Protein AF-A0A382XD66-F1 (afdb_monomer)

Nearest PDB structures (foldseek):
  6a1k-assembly1_B  TM=9.667E-01  e=2.624E-11  Bacillus subtilis subsp. subtilis str. 168
  1vi1-assembly1_A  TM=9.500E-01  e=1.605E-09  Bacillus subtilis
  1u7n-assembly1_A  TM=9.312E-01  e=6.192E-09  Enterococcus faecalis
  1vi1-assembly2_B  TM=9.482E-01  e=1.624E-08  Bacillus subtilis
  1u7n-assembly1_B  TM=9.253E-01  e=5.508E-08  Enterococcus faecalis

InterPro domains:
  IPR003664 Fatty acid synthesis PlsX protein [PF02504] (1-142)
  IPR012281 Phospholipid biosynthesis protein, PlsX-like [PTHR30100] (1-142)

Sequence (143 aa):
MGGDGAPSAGILGALDAHGTLPESIHVTLVGDESIILNNVSNNLPDNFSICHAPEKVTMEDKASRILKTKPESSIVKGLKLVKQKKADAFISAGSTGAVMATALLLLGRINGVKRPALGAYIPTSIGGKILCDVGANPEVRPI

Organism: NCBI:txid408172

pLDDT: mean 93.52, std 5.34, range [64.19, 98.69]

Foldseek 3Di:
DADPPPPQVVLVVVVVCVVVDDPPDAEEAFEAPVVSCVNDDNDDPPSYHYDHQHDEDDPPDDLLCCCPPRVSHSLNVQLVCCLVVVDVDDDHNHDPSNNQNNNCVRVNDDPPDPFDADWDWDADPVGIDIDIRPPRDPDDDDD

Secondary structure (DSSP, 8-state):
--STTTTHHHHHHHHHHHTTS-TT--EEEEE-HHHHHTTS-S---TTEEEEE--B---TTS-GGGHHHH-TTBHHHHHHHHHHTTS-S-----S-HHHHHHHHHHHT---TT-SS---EEEEEETTEEEEEE-SSS-SS----

Structure (mmCIF, N/CA/C/O backbone):
data_AF-A0A382XD66-F1
#
_entry.id   AF-A0A382XD66-F1
#
loop_
_atom_site.group_PDB
_atom_site.id
_atom_site.type_symbol
_atom_site.label_atom_id
_atom_site.label_alt_id
_atom_site.label_comp_id
_atom_site.label_asym_id
_atom_site.label_entity_id
_atom_site.label_seq_id
_atom_site.pdbx_PDB_ins_code
_atom_site.Cartn_x
_atom_site.Cartn_y
_atom_site.Cartn_z
_atom_site.occupancy
_atom_site.B_iso_or_equiv
_atom_site.auth_seq_id
_atom_site.auth_comp_id
_atom_site.auth_asym_id
_atom_site.auth_atom_id
_atom_site.pdbx_PDB_model_num
ATOM 1 N N . MET A 1 1 ? 3.894 7.456 0.740 1.00 91.75 1 MET A N 1
ATOM 2 C CA . MET A 1 1 ? 4.428 7.903 2.055 1.00 91.75 1 MET A CA 1
ATOM 3 C C . MET A 1 1 ? 5.214 6.838 2.824 1.00 91.75 1 MET A C 1
ATOM 5 O O . MET A 1 1 ? 6.023 7.221 3.663 1.00 91.75 1 MET A O 1
ATOM 9 N N . GLY A 1 2 ? 4.962 5.539 2.617 1.00 90.00 2 GLY A N 1
ATOM 10 C CA . GLY A 1 2 ? 5.738 4.456 3.241 1.00 90.00 2 GLY A CA 1
ATOM 11 C C . GLY A 1 2 ? 6.876 3.948 2.349 1.00 90.00 2 GLY A C 1
ATOM 12 O O . GLY A 1 2 ? 6.785 4.095 1.1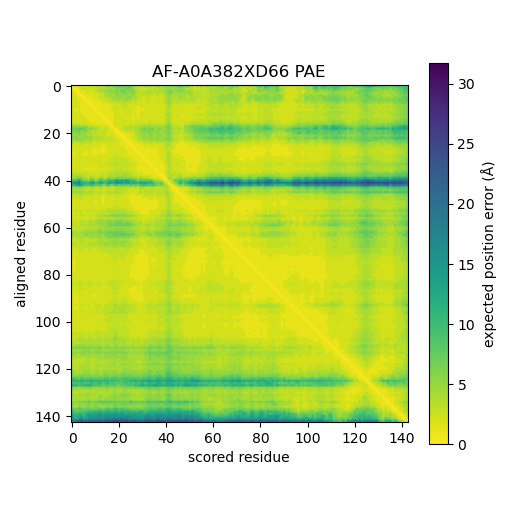31 1.00 90.00 2 GLY A O 1
ATOM 13 N N . GLY A 1 3 ? 7.898 3.352 2.966 1.00 92.88 3 GLY A N 1
ATOM 14 C CA . GLY A 1 3 ? 9.132 2.877 2.326 1.00 92.88 3 GLY A CA 1
ATOM 15 C C . GLY A 1 3 ? 10.329 3.787 2.615 1.00 92.88 3 GLY A C 1
ATOM 16 O O . GLY A 1 3 ? 10.148 4.963 2.931 1.00 92.88 3 GLY A O 1
ATOM 17 N N . ASP A 1 4 ? 11.544 3.252 2.500 1.00 92.12 4 ASP A N 1
ATOM 18 C CA . ASP A 1 4 ? 12.778 3.974 2.855 1.00 92.12 4 ASP A CA 1
ATOM 19 C C . ASP A 1 4 ? 13.068 5.144 1.903 1.00 92.12 4 ASP A C 1
ATOM 21 O O . ASP A 1 4 ? 13.461 6.221 2.337 1.00 92.12 4 ASP A O 1
ATOM 25 N N . GLY A 1 5 ? 12.786 4.973 0.607 1.00 91.69 5 GLY A N 1
ATOM 26 C CA . GLY A 1 5 ? 12.895 6.030 -0.409 1.00 91.69 5 GLY A CA 1
ATOM 27 C C . GLY A 1 5 ? 11.660 6.931 -0.521 1.00 91.69 5 GLY A C 1
ATOM 28 O O . GLY A 1 5 ? 11.461 7.588 -1.544 1.00 91.69 5 GLY A O 1
ATOM 29 N N . ALA A 1 6 ? 10.759 6.909 0.463 1.00 91.25 6 ALA A N 1
ATOM 30 C CA . ALA A 1 6 ? 9.500 7.633 0.371 1.00 91.25 6 ALA A CA 1
ATOM 31 C C . ALA A 1 6 ? 9.655 9.148 0.615 1.00 91.25 6 ALA A C 1
ATOM 33 O O . ALA A 1 6 ? 10.436 9.558 1.470 1.00 91.25 6 ALA A O 1
ATOM 34 N N . PRO A 1 7 ? 8.816 9.980 -0.031 1.00 91.44 7 PRO A N 1
ATOM 35 C CA . PRO A 1 7 ? 7.775 9.592 -0.983 1.00 91.44 7 PRO A CA 1
ATOM 36 C C . PRO A 1 7 ? 8.277 9.465 -2.426 1.00 91.44 7 PRO A C 1
ATOM 38 O O . PRO A 1 7 ? 7.584 8.847 -3.231 1.00 91.44 7 PRO A O 1
ATOM 41 N N . SER A 1 8 ? 9.467 9.989 -2.731 1.00 93.81 8 SER A N 1
ATOM 42 C CA . SER A 1 8 ? 9.989 10.149 -4.089 1.00 93.81 8 SER A CA 1
ATOM 43 C C . SER A 1 8 ? 10.047 8.835 -4.866 1.00 93.81 8 SER A C 1
ATOM 45 O O . SER A 1 8 ? 9.520 8.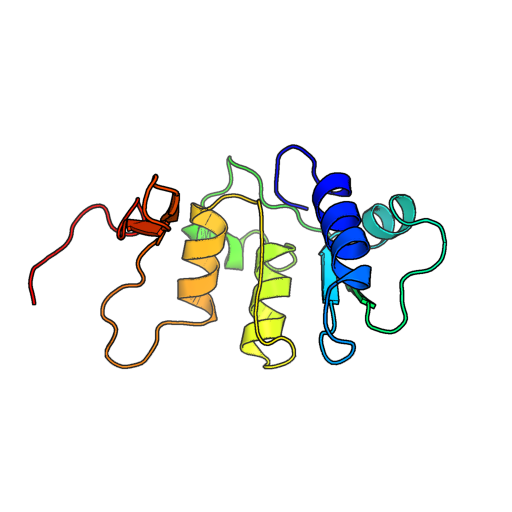773 -5.967 1.00 93.81 8 SER A O 1
ATOM 47 N N . ALA A 1 9 ? 10.582 7.756 -4.285 1.00 94.75 9 ALA A N 1
ATOM 48 C CA . ALA A 1 9 ? 10.715 6.473 -4.982 1.00 94.75 9 ALA A CA 1
ATOM 49 C C . ALA A 1 9 ? 9.363 5.891 -5.430 1.00 94.75 9 ALA A C 1
ATOM 51 O O . ALA A 1 9 ? 9.247 5.366 -6.533 1.00 94.75 9 ALA A O 1
ATOM 52 N N . GLY A 1 10 ? 8.326 6.009 -4.594 1.00 94.25 10 GLY A N 1
ATOM 53 C CA . GLY A 1 10 ? 6.985 5.535 -4.944 1.00 94.25 10 GLY A CA 1
ATOM 54 C C . GLY A 1 10 ? 6.313 6.395 -6.015 1.00 94.25 10 GLY A C 1
ATOM 55 O O . GLY A 1 10 ? 5.611 5.862 -6.867 1.00 94.25 10 GLY A O 1
ATOM 56 N N . ILE A 1 11 ? 6.541 7.712 -5.982 1.00 93.44 11 ILE A N 1
ATOM 57 C CA . ILE A 1 11 ? 6.020 8.650 -6.985 1.00 93.44 11 ILE A CA 1
ATOM 58 C C . ILE A 1 11 ? 6.702 8.410 -8.334 1.00 93.44 11 ILE A C 1
ATOM 60 O O . ILE A 1 11 ? 6.013 8.200 -9.326 1.00 93.44 11 ILE A O 1
ATOM 64 N N . LEU A 1 12 ? 8.037 8.382 -8.359 1.00 92.06 12 LEU A N 1
ATOM 65 C CA . LEU A 1 12 ? 8.817 8.140 -9.571 1.00 92.06 12 LEU A CA 1
ATOM 66 C C . LEU A 1 12 ? 8.493 6.773 -10.169 1.00 92.06 12 LEU A C 1
ATOM 68 O O . LEU A 1 12 ? 8.200 6.700 -11.349 1.00 92.06 12 LEU A O 1
ATOM 72 N N . GLY A 1 13 ? 8.412 5.713 -9.357 1.00 92.94 13 GLY A N 1
ATOM 73 C CA . GLY A 1 13 ? 8.025 4.392 -9.855 1.00 92.94 13 GLY A CA 1
ATOM 74 C C . GLY A 1 13 ? 6.614 4.353 -10.455 1.00 92.94 13 GLY A C 1
ATOM 75 O O . GLY A 1 13 ? 6.382 3.644 -11.430 1.00 92.94 13 GLY A O 1
ATOM 76 N N . ALA A 1 14 ? 5.668 5.128 -9.912 1.00 93.38 14 ALA A N 1
ATOM 77 C CA . ALA A 1 14 ? 4.336 5.253 -10.498 1.00 93.38 14 ALA A CA 1
ATOM 78 C C . ALA A 1 14 ? 4.373 6.004 -11.840 1.00 93.38 14 ALA A C 1
ATOM 80 O O . ALA A 1 14 ? 3.732 5.568 -12.794 1.00 93.38 14 ALA A O 1
ATOM 81 N N . LEU A 1 15 ? 5.142 7.094 -11.926 1.00 91.06 15 LEU A N 1
ATOM 82 C CA . LEU A 1 15 ? 5.328 7.862 -13.160 1.00 91.06 15 LEU A CA 1
ATOM 83 C C . LEU A 1 15 ? 6.085 7.066 -14.232 1.00 91.06 15 LEU A C 1
ATOM 85 O O . LEU A 1 15 ? 5.680 7.079 -15.386 1.00 91.06 15 LEU A O 1
ATOM 89 N N . ASP A 1 16 ? 7.117 6.312 -13.862 1.00 91.06 16 ASP A N 1
ATOM 90 C CA . ASP A 1 16 ? 7.854 5.434 -14.777 1.00 91.06 16 ASP A CA 1
ATOM 91 C C . ASP A 1 16 ? 6.939 4.329 -15.321 1.00 91.06 16 ASP A C 1
ATOM 93 O O . ASP A 1 16 ? 6.964 4.009 -16.511 1.00 91.06 16 ASP A O 1
ATOM 97 N N . ALA A 1 17 ? 6.071 3.775 -14.465 1.00 90.69 17 ALA A N 1
ATOM 98 C CA . ALA A 1 17 ? 5.105 2.765 -14.875 1.00 90.69 17 ALA A CA 1
ATOM 99 C C . ALA A 1 17 ? 4.073 3.309 -15.874 1.00 90.69 17 ALA A C 1
ATOM 101 O O . ALA A 1 17 ? 3.619 2.541 -16.722 1.00 90.69 17 ALA A O 1
ATOM 102 N N . HIS A 1 18 ? 3.736 4.606 -15.832 1.00 87.50 18 HIS A N 1
ATOM 103 C CA . HIS A 1 18 ? 2.766 5.228 -16.744 1.00 87.50 18 HIS A CA 1
ATOM 104 C C . HIS A 1 18 ? 3.060 4.910 -18.217 1.00 87.50 18 HIS A C 1
ATOM 106 O O . HIS A 1 18 ? 2.145 4.541 -18.943 1.00 87.50 18 HIS A O 1
ATOM 112 N N . GLY A 1 19 ? 4.332 4.948 -18.637 1.00 81.75 19 GLY A N 1
ATOM 113 C CA . GLY A 1 19 ? 4.725 4.661 -20.024 1.00 81.75 19 GLY A CA 1
ATOM 114 C C . GLY A 1 19 ? 4.548 3.201 -20.465 1.00 81.75 19 GLY A C 1
ATOM 115 O O . GLY A 1 19 ? 4.680 2.895 -21.646 1.00 81.75 19 GLY A O 1
ATOM 116 N N . THR A 1 20 ? 4.267 2.291 -19.530 1.00 89.88 20 THR A N 1
ATOM 117 C CA . THR A 1 20 ? 4.109 0.845 -19.784 1.00 89.88 20 THR A CA 1
ATOM 118 C C . THR A 1 20 ? 2.723 0.314 -19.429 1.00 89.88 20 THR A C 1
ATOM 120 O O . THR A 1 20 ? 2.359 -0.789 -19.841 1.00 89.88 20 THR A O 1
ATOM 123 N N . LEU A 1 21 ? 1.951 1.073 -18.651 1.00 89.94 21 LEU A N 1
ATOM 124 C CA . LEU A 1 21 ? 0.614 0.689 -18.229 1.00 89.94 21 LEU A CA 1
ATOM 125 C C . LEU A 1 21 ? -0.398 0.953 -19.354 1.00 89.94 21 LEU A C 1
ATOM 127 O O . LEU A 1 21 ? -0.284 1.953 -20.061 1.00 89.94 21 LEU A O 1
ATOM 131 N N . PRO A 1 22 ? -1.427 0.101 -19.507 1.00 92.38 22 PRO A N 1
ATOM 132 C CA . PRO A 1 22 ? -2.552 0.409 -20.384 1.00 92.38 22 PRO A CA 1
ATOM 133 C C . PRO A 1 22 ? -3.233 1.720 -19.973 1.00 92.38 22 PRO A C 1
ATOM 135 O O . PRO A 1 22 ? -3.407 1.967 -18.779 1.00 92.38 22 PRO A O 1
ATOM 138 N N . GLU A 1 23 ? -3.719 2.502 -20.941 1.00 88.38 23 GLU A N 1
ATOM 139 C CA . GLU A 1 23 ? -4.423 3.777 -20.694 1.00 88.38 23 GLU A CA 1
ATOM 140 C C . GLU A 1 23 ? -5.647 3.630 -19.773 1.00 88.38 23 GLU A C 1
ATOM 142 O O . GLU A 1 23 ? -6.025 4.562 -19.069 1.00 88.38 23 GLU A O 1
ATOM 147 N N . SER A 1 24 ? -6.252 2.439 -19.726 1.00 92.31 24 SER A N 1
ATOM 148 C CA . SER A 1 24 ? -7.373 2.133 -18.832 1.00 92.31 24 SER A CA 1
ATOM 149 C C . SER A 1 24 ? -6.998 2.144 -17.345 1.00 92.31 24 SER A C 1
ATOM 151 O O . SER A 1 24 ? -7.882 2.230 -16.490 1.00 92.31 24 SER A O 1
ATOM 153 N N . ILE A 1 25 ? -5.711 2.017 -17.008 1.00 94.88 25 ILE A N 1
ATOM 154 C CA . ILE A 1 25 ? -5.245 2.041 -15.622 1.00 94.88 25 ILE A CA 1
ATOM 155 C C . ILE A 1 25 ? -5.156 3.485 -15.147 1.00 94.88 25 ILE A C 1
ATOM 157 O O . ILE A 1 25 ? -4.433 4.296 -15.714 1.00 94.88 25 ILE A O 1
ATOM 161 N N . HIS A 1 26 ? -5.861 3.777 -14.059 1.00 96.00 26 HIS A N 1
ATOM 162 C CA . HIS A 1 26 ? -5.783 5.055 -13.364 1.00 96.00 26 HIS A CA 1
ATOM 163 C C . HIS A 1 26 ? -4.986 4.879 -12.075 1.00 96.00 26 HIS A C 1
ATOM 165 O O . HIS A 1 26 ? -5.151 3.886 -11.361 1.00 96.00 26 HIS A O 1
ATOM 171 N N . VAL A 1 27 ? -4.127 5.847 -11.763 1.00 96.75 27 VAL A N 1
ATOM 172 C CA . VAL A 1 27 ? -3.260 5.802 -10.583 1.00 96.75 27 VAL A CA 1
ATOM 173 C C . VAL A 1 27 ? -3.658 6.911 -9.618 1.00 96.75 27 VAL A C 1
ATOM 175 O O . VAL A 1 27 ? -3.630 8.092 -9.951 1.00 96.75 27 VAL A O 1
ATOM 178 N N . THR A 1 28 ? -3.997 6.549 -8.381 1.00 97.62 28 THR A N 1
ATOM 179 C CA . THR A 1 28 ? -4.201 7.525 -7.304 1.00 97.62 28 THR A CA 1
ATOM 180 C C . THR A 1 28 ? -3.014 7.505 -6.350 1.00 97.62 28 THR A C 1
ATOM 182 O O . THR A 1 28 ? -2.795 6.530 -5.629 1.00 97.62 28 THR A O 1
ATOM 185 N N . LEU A 1 29 ? -2.262 8.603 -6.304 1.00 97.25 29 LEU A N 1
ATOM 186 C CA . LEU A 1 29 ? -1.199 8.821 -5.329 1.00 97.25 29 LEU A CA 1
ATOM 187 C C . LEU A 1 29 ? -1.822 9.212 -3.985 1.00 97.25 29 LEU A C 1
ATOM 189 O O . LEU A 1 29 ? -2.492 10.235 -3.872 1.00 97.25 29 LEU A O 1
ATOM 193 N N . VAL A 1 30 ? -1.609 8.399 -2.949 1.00 98.19 30 VAL A N 1
ATOM 194 C CA . VAL A 1 30 ? -2.177 8.641 -1.613 1.00 98.19 30 VAL A CA 1
ATOM 195 C C . VAL A 1 30 ? -1.087 9.101 -0.645 1.00 98.19 30 VAL A C 1
ATOM 197 O O . VAL A 1 30 ? -0.152 8.355 -0.328 1.00 98.19 30 VAL A O 1
ATOM 200 N N . GLY A 1 31 ? -1.206 10.323 -0.137 1.00 97.56 31 GLY A N 1
ATOM 201 C CA . GLY A 1 31 ? -0.201 10.927 0.736 1.00 97.56 31 GLY A CA 1
ATOM 202 C C . GLY A 1 31 ? -0.424 12.412 0.955 1.00 97.56 31 GLY A C 1
ATOM 203 O O . GLY A 1 31 ? -1.422 12.962 0.500 1.00 97.56 31 GLY A O 1
ATOM 204 N N . ASP A 1 32 ? 0.500 13.056 1.660 1.00 96.62 32 ASP A N 1
ATOM 205 C CA . ASP A 1 32 ? 0.460 14.504 1.822 1.00 96.62 32 ASP A CA 1
ATOM 206 C C . ASP A 1 32 ? 0.611 15.162 0.447 1.00 96.62 32 ASP A C 1
ATOM 208 O O . ASP A 1 32 ? 1.638 15.024 -0.217 1.00 96.62 32 ASP A O 1
ATOM 212 N N . GLU A 1 33 ? -0.449 15.839 0.019 1.00 95.69 33 GLU A N 1
ATOM 213 C CA . GLU A 1 33 ? -0.550 16.460 -1.300 1.00 95.69 33 GLU A CA 1
ATOM 214 C C . GLU A 1 33 ? 0.550 17.491 -1.539 1.00 95.69 33 GLU A C 1
ATOM 216 O O . GLU A 1 33 ? 1.149 17.488 -2.608 1.00 95.69 33 GLU A O 1
ATOM 221 N N . SER A 1 34 ? 0.884 18.306 -0.533 1.00 94.19 34 SER A N 1
ATOM 222 C CA . SER A 1 34 ? 1.947 19.306 -0.663 1.00 94.19 34 SER A CA 1
ATOM 223 C C . SER A 1 34 ? 3.298 18.641 -0.931 1.00 94.19 34 SER A C 1
ATOM 225 O O . SER A 1 34 ? 4.058 19.067 -1.800 1.00 94.19 34 SER A O 1
ATOM 227 N N . ILE A 1 35 ? 3.571 17.531 -0.242 1.00 93.88 35 ILE A N 1
ATOM 228 C CA . ILE A 1 35 ? 4.808 16.773 -0.410 1.00 93.88 35 ILE A CA 1
ATOM 229 C C . ILE A 1 35 ? 4.821 16.060 -1.767 1.00 93.88 35 ILE A C 1
ATOM 231 O O . ILE A 1 35 ? 5.859 16.040 -2.425 1.00 93.88 35 ILE A O 1
ATOM 235 N N . ILE A 1 36 ? 3.693 15.494 -2.207 1.00 94.81 36 ILE A N 1
ATOM 236 C CA . ILE A 1 36 ? 3.582 14.851 -3.524 1.00 94.81 36 ILE A CA 1
ATOM 237 C C . ILE A 1 36 ? 3.831 15.869 -4.638 1.00 94.81 36 ILE A C 1
ATOM 239 O O . ILE A 1 36 ? 4.665 15.611 -5.500 1.00 94.81 36 ILE A O 1
ATOM 243 N N . LEU A 1 37 ? 3.162 17.025 -4.593 1.00 92.25 37 LEU A N 1
ATOM 244 C CA . LEU A 1 37 ? 3.285 18.075 -5.606 1.00 92.25 37 LEU A CA 1
ATOM 245 C C . LEU A 1 37 ? 4.720 18.604 -5.720 1.00 92.25 37 LEU A C 1
ATOM 247 O O . LEU A 1 37 ? 5.211 18.799 -6.824 1.00 92.25 37 LEU A O 1
ATOM 251 N N . ASN A 1 38 ? 5.438 18.721 -4.599 1.00 91.56 38 ASN A N 1
ATOM 252 C CA . ASN A 1 38 ? 6.854 19.106 -4.597 1.00 91.56 38 ASN A CA 1
ATOM 253 C C . ASN A 1 38 ? 7.792 18.056 -5.226 1.00 91.56 38 ASN A C 1
ATOM 255 O O . ASN A 1 38 ? 8.945 18.364 -5.516 1.00 91.56 38 ASN A O 1
ATOM 259 N N . ASN A 1 39 ? 7.334 16.812 -5.397 1.00 89.62 39 ASN A N 1
ATOM 260 C CA . ASN A 1 39 ? 8.116 15.710 -5.964 1.00 89.62 39 ASN A CA 1
ATOM 261 C C . ASN A 1 39 ? 7.752 15.391 -7.422 1.00 89.62 39 ASN A C 1
ATOM 263 O O . ASN A 1 39 ? 8.356 14.492 -8.005 1.00 89.62 39 ASN A O 1
ATOM 267 N N . VAL A 1 40 ? 6.783 16.094 -8.014 1.00 87.88 40 VAL A N 1
ATOM 268 C CA . VAL A 1 40 ? 6.381 15.905 -9.414 1.00 87.88 40 VAL A CA 1
ATOM 269 C C . VAL A 1 40 ? 6.707 17.149 -10.229 1.00 87.88 40 VAL A C 1
ATOM 271 O O . VAL A 1 40 ? 6.566 18.278 -9.768 1.00 87.88 40 VAL A O 1
ATOM 274 N N . SER A 1 41 ? 7.175 16.953 -11.459 1.00 72.00 41 SER A N 1
ATOM 275 C CA . SER A 1 41 ? 7.563 18.039 -12.360 1.00 72.00 41 SER A CA 1
ATOM 276 C C . SER A 1 41 ? 6.324 18.709 -12.960 1.00 72.00 41 SER A C 1
ATOM 278 O O . SER A 1 41 ? 5.949 18.405 -14.081 1.00 72.00 41 SER A O 1
ATOM 280 N N . ASN A 1 42 ? 5.679 19.595 -12.197 1.00 65.25 42 ASN A N 1
ATOM 281 C CA . ASN A 1 42 ? 4.582 20.514 -12.549 1.00 65.25 42 ASN A CA 1
ATOM 282 C C . ASN A 1 42 ? 3.347 19.995 -13.313 1.00 65.25 42 ASN A C 1
ATOM 284 O O . ASN A 1 42 ? 2.382 20.743 -13.368 1.00 65.25 42 ASN A O 1
ATOM 288 N N . ASN A 1 43 ? 3.298 18.763 -13.825 1.00 79.12 43 ASN A N 1
ATOM 289 C CA . ASN A 1 43 ? 2.109 18.159 -14.422 1.00 79.12 43 ASN A CA 1
ATOM 290 C C . ASN A 1 43 ? 2.104 16.647 -14.173 1.00 79.12 43 ASN A C 1
ATOM 292 O O . ASN A 1 43 ? 3.037 15.935 -14.546 1.00 79.12 43 ASN A O 1
ATOM 296 N N . LEU A 1 44 ? 1.038 16.162 -13.541 1.00 89.19 44 LEU A N 1
ATOM 297 C CA . LEU A 1 44 ? 0.721 14.739 -13.503 1.00 89.19 44 LEU A CA 1
ATOM 298 C C . LEU A 1 44 ? 0.068 14.328 -14.835 1.00 89.19 44 LEU A C 1
ATOM 300 O O . LEU A 1 44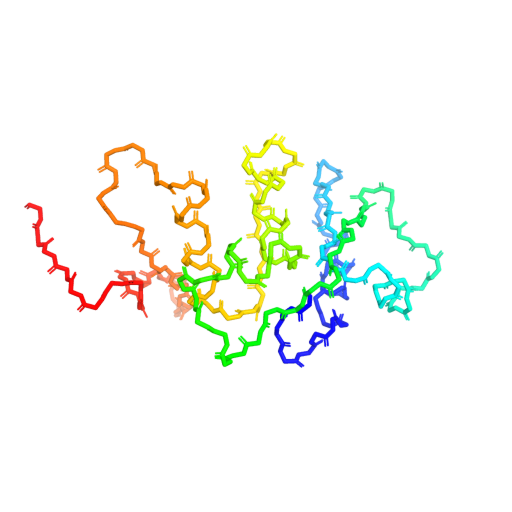 ? -0.620 15.156 -15.431 1.00 89.19 44 LEU A O 1
ATOM 304 N N . PRO A 1 45 ? 0.240 13.076 -15.293 1.00 90.25 45 PRO A N 1
ATOM 305 C CA . PRO A 1 45 ? -0.520 12.564 -16.432 1.00 90.25 45 PRO A CA 1
ATOM 306 C C . PRO A 1 45 ? -2.036 12.581 -16.173 1.00 90.25 45 PRO A C 1
ATOM 308 O O . PRO A 1 45 ? -2.468 12.494 -15.024 1.00 90.25 45 PRO A O 1
ATOM 311 N N . ASP A 1 46 ? -2.852 12.613 -17.230 1.00 90.00 46 ASP A N 1
ATOM 312 C CA . ASP A 1 46 ? -4.319 12.737 -17.122 1.00 90.00 46 ASP A CA 1
ATOM 313 C C . ASP A 1 46 ? -4.982 11.596 -16.330 1.00 90.00 46 ASP A C 1
ATOM 315 O O . ASP A 1 46 ? -5.996 11.793 -15.662 1.00 90.00 46 ASP A O 1
ATOM 319 N N . ASN A 1 47 ? -4.401 10.392 -16.364 1.00 92.56 47 ASN A N 1
ATOM 320 C CA . ASN A 1 47 ? -4.887 9.233 -15.613 1.00 92.56 47 ASN A CA 1
ATOM 321 C C . ASN A 1 47 ? -4.341 9.162 -14.173 1.00 92.56 47 ASN A C 1
ATOM 323 O O . ASN A 1 47 ? -4.502 8.135 -13.505 1.00 92.56 47 ASN A O 1
ATOM 327 N N . PHE A 1 48 ? -3.709 10.231 -13.675 1.00 94.94 48 PHE A N 1
ATOM 328 C CA . PHE A 1 48 ? -3.215 10.335 -12.305 1.00 94.94 48 PHE A CA 1
ATOM 329 C C . PHE A 1 48 ? -4.083 11.274 -11.469 1.00 94.94 48 PHE A C 1
ATOM 331 O O . PHE A 1 48 ? -4.554 12.316 -11.909 1.00 94.94 48 PHE A O 1
ATOM 338 N N . SER A 1 49 ? -4.264 10.913 -10.204 1.00 95.69 49 SER A N 1
ATOM 339 C CA . SER A 1 49 ? -4.972 11.723 -9.210 1.00 95.69 49 SER A CA 1
ATOM 340 C C . SER A 1 49 ? -4.233 11.696 -7.878 1.00 95.69 49 SER A C 1
ATOM 342 O O . SER A 1 49 ? -3.446 10.787 -7.609 1.00 95.69 49 SER A O 1
ATOM 344 N N . ILE A 1 50 ? -4.496 12.678 -7.016 1.00 97.06 50 ILE A N 1
ATOM 345 C CA . ILE A 1 50 ? -3.964 12.714 -5.651 1.00 97.06 50 ILE A CA 1
ATOM 346 C C . ILE A 1 50 ? -5.119 12.550 -4.660 1.00 97.06 50 ILE A C 1
ATOM 348 O O . ILE A 1 50 ? -6.154 13.204 -4.764 1.00 97.06 50 ILE A O 1
ATOM 352 N N . CYS A 1 51 ? -4.931 11.684 -3.666 1.00 98.00 51 CYS A N 1
ATOM 353 C CA . CYS A 1 51 ? -5.777 11.608 -2.483 1.00 98.00 51 CYS A CA 1
ATOM 354 C C . CYS A 1 51 ? -4.979 12.098 -1.271 1.00 98.00 51 CYS A C 1
ATOM 356 O O . CYS A 1 51 ? -4.120 11.377 -0.751 1.00 98.00 51 CYS A O 1
ATOM 358 N N . HIS A 1 52 ? -5.281 13.317 -0.818 1.00 98.25 52 HIS A N 1
ATOM 359 C CA . HIS A 1 52 ? -4.600 13.933 0.317 1.00 98.25 52 HIS A CA 1
ATOM 360 C C . HIS A 1 52 ? -4.729 13.079 1.589 1.00 98.25 52 HIS A C 1
ATOM 362 O O . HIS A 1 52 ? -5.839 12.757 2.019 1.00 98.25 52 HIS A O 1
ATOM 368 N N . ALA A 1 53 ? -3.603 12.730 2.204 1.00 98.19 53 ALA A N 1
ATOM 369 C CA . ALA A 1 53 ? -3.494 11.924 3.416 1.00 98.19 53 ALA A CA 1
ATOM 370 C C . ALA A 1 53 ? -2.328 12.447 4.283 1.00 98.19 53 ALA A C 1
ATOM 372 O O . ALA A 1 53 ? -1.187 12.021 4.075 1.00 98.19 53 ALA A O 1
ATOM 373 N N . PRO A 1 54 ? -2.587 13.371 5.227 1.00 96.94 54 PRO A N 1
ATOM 374 C CA . PRO A 1 54 ? -1.536 14.098 5.943 1.00 96.94 54 PRO A CA 1
ATOM 375 C C . PRO A 1 54 ? -0.819 13.243 6.994 1.00 96.94 54 PRO A C 1
ATOM 377 O O . PRO A 1 54 ? 0.292 13.561 7.413 1.00 96.94 54 PRO A O 1
ATOM 380 N N . GLU A 1 55 ? -1.418 12.134 7.438 1.00 97.06 55 GLU A N 1
ATOM 381 C CA . GLU A 1 55 ? -0.805 11.294 8.463 1.00 97.06 55 GLU A CA 1
ATOM 382 C C . GLU A 1 55 ? 0.120 10.224 7.859 1.00 97.06 55 GLU A C 1
ATOM 384 O O . GLU A 1 55 ? -0.176 9.554 6.859 1.00 97.06 55 GLU A O 1
ATOM 389 N N . LYS A 1 56 ? 1.245 9.986 8.538 1.00 92.88 56 LYS A N 1
ATOM 390 C CA . LYS A 1 56 ? 2.201 8.928 8.197 1.00 92.88 56 LYS A CA 1
ATOM 391 C C . LYS A 1 56 ? 2.205 7.843 9.268 1.00 92.88 56 LYS A C 1
ATOM 393 O O . LYS A 1 56 ? 2.339 8.133 10.457 1.00 92.88 56 LYS A O 1
ATOM 398 N N . VAL A 1 57 ? 2.098 6.590 8.830 1.00 95.75 57 VAL A N 1
ATOM 399 C CA . VAL A 1 57 ? 2.363 5.420 9.676 1.00 95.75 57 VAL A CA 1
ATOM 400 C C . VAL A 1 57 ? 3.874 5.201 9.749 1.00 95.75 57 VAL A C 1
ATOM 402 O O . VAL A 1 57 ? 4.542 5.187 8.714 1.00 95.75 57 VAL A O 1
ATOM 405 N N . THR A 1 58 ? 4.399 5.047 10.958 1.00 92.44 58 THR A N 1
ATOM 406 C CA . THR A 1 58 ? 5.807 4.772 11.258 1.00 92.44 58 THR A CA 1
ATOM 407 C C . THR A 1 58 ? 5.978 3.326 11.735 1.00 92.44 58 THR A C 1
ATOM 409 O O . THR A 1 58 ? 4.997 2.598 11.905 1.00 92.44 58 THR A O 1
ATOM 412 N N . MET A 1 59 ? 7.220 2.873 11.915 1.00 87.69 59 MET A N 1
ATOM 413 C CA . MET A 1 59 ? 7.498 1.490 12.329 1.00 87.69 59 MET A CA 1
ATOM 414 C C . MET A 1 59 ? 7.182 1.243 13.812 1.00 87.69 59 MET A C 1
ATOM 416 O O . MET A 1 59 ? 6.974 0.103 14.216 1.00 87.69 59 MET A O 1
ATOM 420 N N . GLU A 1 60 ? 7.085 2.306 14.609 1.00 91.19 60 GLU A N 1
ATOM 421 C CA . GLU A 1 60 ? 6.740 2.279 16.0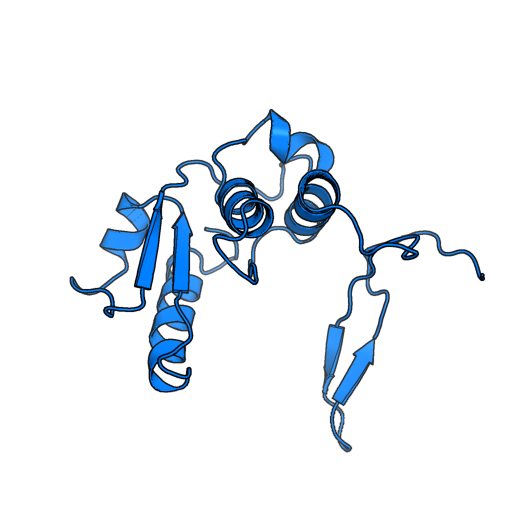33 1.00 91.19 60 GLU A CA 1
ATOM 422 C C . GLU A 1 60 ? 5.222 2.215 16.269 1.00 91.19 60 GLU A C 1
ATOM 424 O O . GLU A 1 60 ? 4.767 1.928 17.382 1.00 91.19 60 GLU A O 1
ATOM 429 N N . ASP A 1 61 ? 4.416 2.479 15.236 1.00 93.31 61 ASP A N 1
ATOM 430 C CA . ASP A 1 61 ? 2.967 2.416 15.351 1.00 93.31 61 ASP A CA 1
ATOM 431 C C . ASP A 1 61 ? 2.488 0.982 15.578 1.00 93.31 61 ASP A C 1
ATOM 433 O O . ASP A 1 61 ? 2.834 0.031 14.872 1.00 93.31 61 ASP A O 1
ATOM 437 N N . LYS A 1 62 ? 1.565 0.829 16.528 1.00 94.38 62 LYS A N 1
ATOM 438 C CA . LYS A 1 62 ? 0.893 -0.452 16.746 1.00 94.38 62 LYS A CA 1
ATOM 439 C C . LYS A 1 62 ? -0.084 -0.719 15.604 1.00 94.38 62 LYS A C 1
ATOM 441 O O . LYS A 1 62 ? -1.163 -0.126 15.568 1.00 94.38 62 LYS A O 1
ATOM 446 N N . ALA A 1 63 ? 0.259 -1.670 14.734 1.0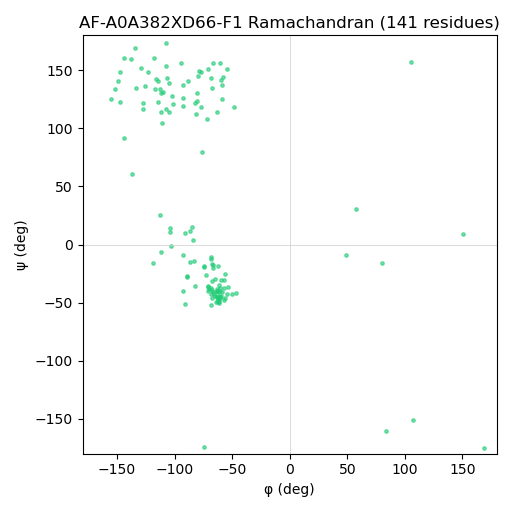0 91.81 63 ALA A N 1
ATOM 447 C CA . ALA A 1 63 ? -0.508 -2.035 13.538 1.00 91.81 63 ALA A CA 1
ATOM 448 C C . ALA A 1 63 ? -2.020 -2.214 13.784 1.00 91.81 63 ALA A C 1
ATOM 450 O O . ALA A 1 63 ? -2.843 -1.710 13.024 1.00 91.81 63 ALA A O 1
ATOM 451 N N . SER A 1 64 ? -2.399 -2.858 14.892 1.00 90.12 64 SER A N 1
ATOM 452 C CA . SER A 1 64 ? -3.801 -3.118 15.258 1.00 90.12 64 SER A CA 1
ATOM 453 C C . SER A 1 64 ? -4.614 -1.871 15.627 1.00 90.12 64 SER A C 1
ATOM 455 O O . SER A 1 64 ? -5.835 -1.954 15.748 1.00 90.12 64 SER A O 1
ATOM 457 N N . ARG A 1 65 ? -3.966 -0.718 15.833 1.00 94.44 65 ARG A N 1
ATOM 458 C CA . ARG A 1 65 ? -4.610 0.528 16.274 1.00 94.44 65 ARG A CA 1
ATOM 459 C C . ARG A 1 65 ? -4.632 1.623 15.215 1.00 94.44 65 ARG A C 1
ATOM 461 O O . ARG A 1 65 ? -5.311 2.620 15.440 1.00 94.44 65 ARG A O 1
ATOM 468 N N . ILE A 1 66 ? -3.981 1.427 14.067 1.00 96.81 66 ILE A N 1
ATOM 469 C CA . ILE A 1 66 ? -3.810 2.457 13.028 1.00 96.81 66 ILE A CA 1
ATOM 470 C C . ILE A 1 66 ? -5.144 3.057 12.579 1.00 96.81 66 ILE A C 1
ATOM 472 O O . ILE A 1 66 ? -5.254 4.274 12.492 1.00 96.81 66 ILE A O 1
ATOM 476 N N . LEU A 1 67 ? -6.187 2.238 12.391 1.00 94.75 67 LEU A N 1
ATOM 477 C CA . LEU A 1 67 ? -7.525 2.729 12.026 1.00 94.75 67 LEU A CA 1
ATOM 478 C C . LEU A 1 67 ? -8.101 3.746 13.022 1.00 94.75 67 LEU A C 1
ATOM 480 O O . LEU A 1 67 ? -8.884 4.603 12.627 1.00 94.75 67 LEU A O 1
ATOM 484 N N . LYS A 1 68 ? -7.736 3.635 14.303 1.00 95.06 68 LYS A N 1
ATOM 485 C CA . LYS A 1 68 ? -8.199 4.522 15.373 1.00 95.06 68 LYS A CA 1
ATOM 486 C C . LYS A 1 68 ? -7.244 5.690 15.607 1.00 95.06 68 LYS A C 1
ATOM 488 O O . LYS A 1 68 ? -7.704 6.787 15.889 1.00 95.06 68 LYS A O 1
ATOM 493 N N . THR A 1 69 ? -5.935 5.446 15.562 1.00 96.75 69 THR A N 1
ATOM 494 C CA . THR A 1 69 ? -4.919 6.443 15.934 1.00 96.75 69 THR A CA 1
ATOM 495 C C . THR A 1 69 ? -4.476 7.320 14.775 1.00 96.75 69 THR A C 1
ATOM 497 O O . THR A 1 69 ? -4.039 8.433 15.028 1.00 96.75 69 THR A O 1
ATOM 500 N N . LYS A 1 70 ? -4.546 6.814 13.538 1.00 97.69 70 LYS A N 1
ATOM 501 C CA . LYS A 1 70 ? -4.138 7.515 12.313 1.00 97.69 70 LYS A CA 1
ATOM 502 C C . LYS A 1 70 ? -5.157 7.297 11.175 1.00 97.69 70 LYS A C 1
ATOM 504 O O . LYS A 1 70 ? -4.827 6.680 10.147 1.00 97.69 70 LYS A O 1
ATOM 509 N N . PRO A 1 71 ? -6.425 7.715 11.371 1.00 97.50 71 PRO A N 1
ATOM 510 C CA . PRO A 1 71 ? -7.524 7.460 10.436 1.00 97.50 71 PRO A CA 1
ATOM 511 C C . PRO A 1 71 ? -7.382 8.167 9.077 1.00 97.50 71 PRO A C 1
ATOM 513 O O . PRO A 1 71 ? -8.043 7.752 8.116 1.00 97.50 71 PRO A O 1
ATOM 516 N N . GLU A 1 72 ? -6.530 9.190 8.999 1.00 98.12 72 GLU A N 1
ATOM 517 C CA . GLU A 1 72 ? -6.206 9.985 7.812 1.00 98.12 72 GLU A CA 1
ATOM 518 C C . GLU A 1 72 ? -4.835 9.619 7.220 1.00 98.12 72 GLU A C 1
ATOM 520 O O . GLU A 1 72 ? -4.307 10.322 6.355 1.00 98.12 72 GLU A O 1
ATOM 525 N N . SER A 1 73 ? -4.258 8.486 7.636 1.00 98.31 73 SER A N 1
ATOM 526 C CA . SER A 1 73 ? -3.006 8.002 7.060 1.00 98.31 73 SER A CA 1
ATOM 527 C C . SER A 1 73 ? -3.160 7.487 5.638 1.00 98.31 73 SER A C 1
ATOM 529 O O . SER A 1 73 ? -4.196 6.940 5.261 1.00 98.31 73 SER A O 1
ATOM 531 N N . SER A 1 74 ? -2.083 7.591 4.854 1.00 98.00 74 SER A N 1
ATOM 532 C CA . SER A 1 74 ? -2.061 7.091 3.467 1.00 98.00 74 SER A CA 1
ATOM 533 C C . SER A 1 74 ? -2.481 5.619 3.327 1.00 98.00 74 SER A C 1
ATOM 535 O O . SER A 1 74 ? -3.194 5.279 2.386 1.00 98.00 74 SER A O 1
ATOM 537 N N . ILE A 1 75 ? -2.124 4.760 4.292 1.00 98.06 75 ILE A N 1
ATOM 538 C CA . ILE A 1 75 ? -2.564 3.355 4.329 1.00 98.06 75 ILE A CA 1
ATOM 539 C C . ILE A 1 75 ? -4.085 3.271 4.511 1.00 98.06 75 ILE A C 1
ATOM 541 O O . ILE A 1 75 ? -4.762 2.571 3.759 1.00 98.06 75 ILE A O 1
ATOM 545 N N . VAL A 1 76 ? -4.641 3.995 5.487 1.00 98.38 76 VAL A N 1
ATOM 546 C CA . VAL A 1 76 ? -6.080 3.950 5.779 1.00 98.38 76 VAL A CA 1
ATOM 547 C C . VAL A 1 76 ? -6.895 4.558 4.642 1.00 98.38 76 VAL A C 1
ATOM 549 O O . VAL A 1 76 ? -7.874 3.951 4.211 1.00 98.38 76 VAL A O 1
ATOM 552 N N . LYS A 1 77 ? -6.504 5.729 4.125 1.00 98.56 77 LYS A N 1
ATOM 553 C CA . LYS A 1 77 ? -7.224 6.390 3.027 1.00 98.56 77 LYS A CA 1
ATOM 554 C C . LYS A 1 77 ? -7.158 5.580 1.736 1.00 98.56 77 LYS A C 1
ATOM 556 O O . LYS A 1 77 ? -8.198 5.385 1.115 1.00 98.56 77 LYS A O 1
ATOM 561 N N . GLY A 1 78 ? -5.996 5.021 1.391 1.00 98.44 78 GLY A N 1
ATOM 562 C CA . GLY A 1 78 ? -5.857 4.153 0.221 1.00 98.44 78 GLY A CA 1
ATOM 563 C C . GLY A 1 78 ? -6.745 2.910 0.306 1.00 98.44 78 GLY A C 1
ATOM 564 O O . GLY A 1 78 ? -7.505 2.622 -0.615 1.00 98.44 78 GLY A O 1
ATOM 565 N N . LEU A 1 79 ? -6.761 2.228 1.454 1.00 98.50 79 LEU A N 1
ATOM 566 C CA . LEU A 1 79 ? -7.651 1.081 1.661 1.00 98.50 79 LEU A CA 1
ATOM 567 C C . LEU A 1 79 ? -9.138 1.479 1.709 1.00 98.50 79 LEU A C 1
ATOM 569 O O . LEU A 1 79 ? -9.989 0.709 1.262 1.00 98.50 79 LEU A O 1
ATOM 573 N N . LYS A 1 80 ? -9.486 2.679 2.199 1.00 98.50 80 LYS A N 1
ATOM 574 C CA . LYS A 1 80 ? -10.861 3.209 2.128 1.00 98.50 80 LYS A CA 1
ATOM 575 C C . LYS A 1 80 ? -11.313 3.408 0.679 1.00 98.50 80 LYS A C 1
ATOM 577 O O . LYS A 1 80 ? -12.470 3.109 0.395 1.00 98.50 80 LYS A O 1
ATOM 582 N N . LEU A 1 81 ? -10.438 3.853 -0.228 1.00 98.69 81 LEU A N 1
ATOM 583 C CA . LEU A 1 81 ? -10.771 3.952 -1.657 1.00 98.69 81 LEU A CA 1
ATOM 584 C C . LEU A 1 81 ? -11.151 2.581 -2.228 1.00 98.69 81 LEU A C 1
ATOM 586 O O . LEU A 1 81 ? -12.194 2.465 -2.871 1.00 98.69 81 LEU A O 1
ATOM 590 N N . VAL A 1 82 ? -10.387 1.534 -1.895 1.00 98.56 82 VAL A N 1
ATOM 591 C CA . VAL A 1 82 ? -10.710 0.153 -2.295 1.00 98.56 82 VAL A CA 1
ATOM 592 C C . VAL A 1 82 ? -12.038 -0.306 -1.690 1.00 98.56 82 VAL A C 1
ATOM 594 O O . VAL A 1 82 ? -12.916 -0.800 -2.395 1.00 98.56 82 VAL A O 1
ATOM 597 N N . LYS A 1 83 ? -12.255 -0.068 -0.388 1.00 98.25 83 LYS A N 1
ATOM 598 C CA . LYS A 1 83 ? -13.518 -0.411 0.289 1.00 98.25 83 LYS A CA 1
ATOM 599 C C . LYS A 1 83 ? -14.733 0.251 -0.364 1.00 98.25 83 LYS A C 1
ATOM 601 O O . LYS A 1 83 ? -15.802 -0.352 -0.424 1.00 98.25 83 LYS A O 1
ATOM 606 N N . GLN A 1 84 ? -14.566 1.490 -0.820 1.00 98.19 84 GLN A N 1
ATOM 607 C CA . GLN A 1 84 ? -15.596 2.299 -1.471 1.00 98.19 84 GLN A CA 1
ATOM 608 C C . GLN A 1 84 ? -15.727 2.016 -2.973 1.00 98.19 84 GLN A C 1
ATOM 610 O O . GLN A 1 84 ? -16.518 2.690 -3.627 1.00 98.19 84 GLN A O 1
ATOM 615 N N . LYS A 1 85 ? -14.978 1.045 -3.519 1.00 98.00 85 LYS A N 1
ATOM 616 C CA . LYS A 1 85 ? -14.932 0.725 -4.956 1.00 98.00 85 LYS A CA 1
ATOM 617 C C . LYS A 1 85 ? -14.527 1.916 -5.835 1.00 98.00 85 LYS A C 1
ATOM 619 O O . LYS A 1 85 ? -14.963 2.029 -6.973 1.00 98.00 85 LYS A O 1
ATOM 624 N N . LYS A 1 86 ? -13.710 2.818 -5.287 1.00 98.19 86 LYS A N 1
ATOM 625 C CA . LYS A 1 86 ? -13.071 3.921 -6.023 1.00 98.19 86 LYS A CA 1
ATOM 626 C C . LYS A 1 86 ? -11.682 3.544 -6.545 1.00 98.19 86 LYS A C 1
ATOM 628 O O . LYS A 1 86 ? -11.083 4.318 -7.275 1.00 98.19 86 LYS A O 1
ATOM 633 N N . ALA A 1 87 ? -11.170 2.391 -6.123 1.00 98.38 87 ALA A N 1
ATOM 634 C CA . ALA A 1 87 ? -9.940 1.782 -6.603 1.00 98.38 87 ALA A CA 1
ATOM 635 C C . ALA A 1 87 ? -10.092 0.256 -6.555 1.00 98.38 87 ALA A C 1
ATOM 637 O O . ALA A 1 87 ? -10.760 -0.267 -5.659 1.00 98.38 87 ALA A O 1
ATOM 638 N N . ASP A 1 88 ? -9.445 -0.449 -7.477 1.00 98.19 88 ASP A N 1
ATOM 639 C CA . ASP A 1 88 ? -9.492 -1.916 -7.539 1.00 98.19 88 ASP A CA 1
ATOM 640 C C . ASP A 1 88 ? -8.395 -2.580 -6.698 1.00 98.19 88 ASP A C 1
ATOM 642 O O . ASP A 1 88 ? -8.557 -3.699 -6.210 1.00 98.19 88 ASP A O 1
ATOM 646 N N . ALA A 1 89 ? -7.277 -1.882 -6.495 1.00 97.62 89 ALA A N 1
ATOM 647 C CA . ALA A 1 89 ? -6.117 -2.382 -5.772 1.00 97.62 89 ALA A CA 1
ATOM 648 C C . ALA A 1 89 ? -5.437 -1.277 -4.956 1.00 97.62 89 ALA A C 1
ATOM 650 O O . ALA A 1 89 ? -5.600 -0.084 -5.211 1.00 97.62 89 ALA A O 1
ATOM 651 N N . PHE A 1 90 ? -4.647 -1.693 -3.966 1.00 98.06 90 PHE A N 1
ATOM 652 C CA . PHE A 1 90 ? -3.817 -0.812 -3.151 1.00 98.06 90 PHE A CA 1
ATOM 653 C C . PHE A 1 90 ? -2.408 -1.392 -3.029 1.00 98.06 90 PHE A C 1
ATOM 655 O O . PHE A 1 90 ? -2.246 -2.581 -2.754 1.00 98.06 90 PHE A O 1
ATOM 662 N N . ILE A 1 91 ? -1.396 -0.541 -3.204 1.00 96.88 91 ILE A N 1
ATOM 663 C CA . ILE A 1 91 ? 0.024 -0.901 -3.142 1.00 96.88 91 ILE A CA 1
ATOM 664 C C . ILE A 1 91 ? 0.708 0.013 -2.125 1.00 96.88 91 ILE A C 1
ATOM 666 O O . ILE A 1 91 ? 0.461 1.218 -2.089 1.00 96.88 91 ILE A O 1
ATOM 670 N N . SER A 1 92 ? 1.570 -0.551 -1.281 1.00 96.25 92 SER A N 1
ATOM 671 C CA . SER A 1 92 ? 2.320 0.206 -0.279 1.00 96.25 92 SER A CA 1
ATOM 672 C C . SER A 1 92 ? 3.649 -0.468 0.032 1.00 96.25 92 SER A C 1
ATOM 674 O O . SER A 1 92 ? 3.682 -1.661 0.315 1.00 96.25 92 SER A O 1
ATOM 676 N N . ALA A 1 93 ? 4.718 0.329 0.061 1.00 95.44 93 ALA A N 1
ATOM 677 C CA . ALA A 1 93 ? 6.030 -0.052 0.587 1.00 95.44 93 ALA A CA 1
ATOM 678 C C . ALA A 1 93 ? 6.195 0.289 2.087 1.00 95.44 93 ALA A C 1
ATOM 680 O O . ALA A 1 93 ? 7.298 0.261 2.621 1.00 95.44 93 ALA A O 1
ATOM 681 N N . GLY A 1 94 ? 5.115 0.688 2.770 1.00 92.44 94 GLY A N 1
ATOM 682 C CA . GLY A 1 94 ? 5.109 0.922 4.219 1.00 92.44 94 GLY A CA 1
ATOM 683 C C . GLY A 1 94 ? 5.114 -0.369 5.045 1.00 92.44 94 GLY A C 1
ATOM 684 O O . GLY A 1 94 ? 5.172 -1.466 4.501 1.00 92.44 94 GLY A O 1
ATOM 685 N N . SER A 1 95 ? 4.997 -0.235 6.370 1.00 95.06 95 SER A N 1
ATOM 686 C CA . SER A 1 95 ? 4.993 -1.371 7.308 1.00 95.06 95 SER A CA 1
ATOM 687 C C . SER A 1 95 ? 4.030 -2.490 6.879 1.00 95.06 95 SER A C 1
ATOM 689 O O . SER A 1 95 ? 2.814 -2.292 6.820 1.00 95.06 95 SER A O 1
ATOM 691 N N . THR A 1 96 ? 4.567 -3.687 6.622 1.00 94.06 96 THR A N 1
ATOM 692 C CA . THR A 1 96 ? 3.792 -4.865 6.198 1.00 94.06 96 THR A CA 1
ATOM 693 C C . THR A 1 96 ? 2.682 -5.197 7.191 1.00 94.06 96 THR A C 1
ATOM 695 O O . THR A 1 96 ? 1.531 -5.392 6.800 1.00 94.06 96 THR A O 1
ATOM 698 N N . GLY A 1 97 ? 3.000 -5.192 8.491 1.00 93.75 97 GLY A N 1
ATOM 699 C CA . GLY A 1 97 ? 2.025 -5.457 9.549 1.00 93.75 97 GLY A CA 1
ATOM 700 C C . GLY A 1 97 ? 0.911 -4.410 9.588 1.00 93.75 97 GLY A C 1
ATOM 701 O O . GLY A 1 97 ? -0.257 -4.763 9.741 1.00 93.75 97 GLY A O 1
ATOM 702 N N . ALA A 1 98 ? 1.247 -3.132 9.384 1.00 95.75 98 A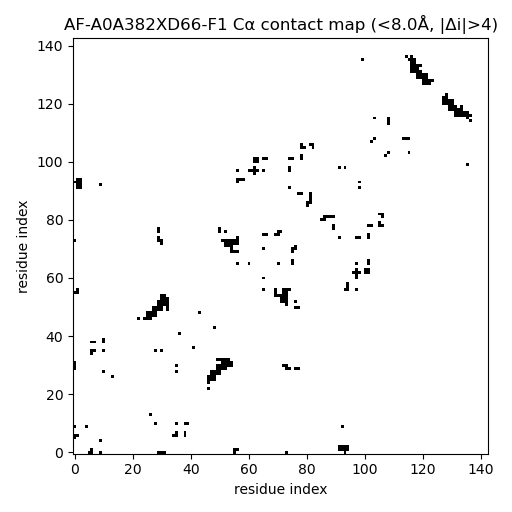LA A N 1
ATOM 703 C CA . ALA A 1 98 ? 0.271 -2.049 9.306 1.00 95.75 98 ALA A CA 1
ATOM 704 C C . ALA A 1 98 ? -0.694 -2.213 8.127 1.00 95.75 98 ALA A C 1
ATOM 706 O O . ALA A 1 98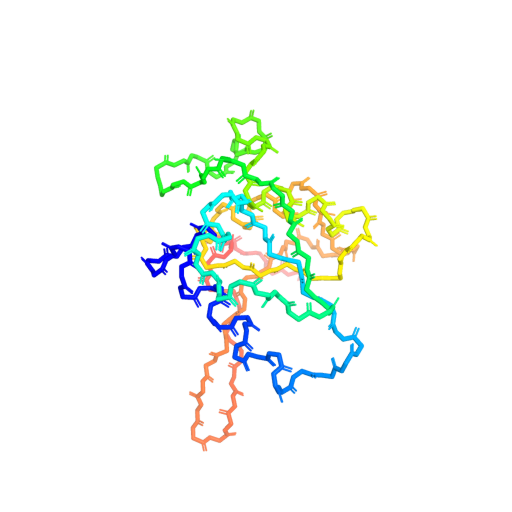 ? -1.910 -2.107 8.308 1.00 95.75 98 ALA A O 1
ATOM 707 N N . VAL A 1 99 ? -0.160 -2.487 6.932 1.00 96.50 99 VAL A N 1
ATOM 708 C CA . VAL A 1 99 ? -0.959 -2.706 5.720 1.00 96.50 99 VAL A CA 1
ATOM 709 C C . VAL A 1 99 ? -1.868 -3.917 5.907 1.00 96.50 99 VAL A C 1
ATOM 711 O O . VAL A 1 99 ? -3.077 -3.800 5.725 1.00 96.50 99 VAL A O 1
ATOM 714 N N . MET A 1 100 ? -1.312 -5.052 6.340 1.00 95.31 100 MET A N 1
ATOM 715 C CA . MET A 1 100 ? -2.060 -6.293 6.526 1.00 95.31 100 MET A CA 1
ATOM 716 C C . MET A 1 100 ? -3.171 -6.145 7.574 1.00 95.31 100 MET A C 1
ATOM 718 O O . MET A 1 100 ? -4.317 -6.507 7.305 1.00 95.31 100 MET A O 1
ATOM 722 N N . ALA A 1 101 ? -2.864 -5.590 8.751 1.00 95.31 101 ALA A N 1
ATOM 723 C CA . ALA A 1 101 ? -3.846 -5.411 9.819 1.00 95.31 101 ALA A CA 1
ATOM 724 C C . ALA A 1 101 ? -4.973 -4.461 9.392 1.00 95.31 101 ALA A C 1
ATOM 726 O O . ALA A 1 101 ? -6.150 -4.768 9.581 1.00 95.31 101 ALA A O 1
ATOM 727 N N . THR A 1 102 ? -4.623 -3.332 8.769 1.00 97.00 102 THR A N 1
ATOM 728 C CA . THR A 1 102 ? -5.606 -2.347 8.301 1.00 97.00 102 THR A CA 1
ATOM 729 C C . THR A 1 102 ? -6.481 -2.928 7.192 1.00 97.00 102 THR A C 1
ATOM 731 O O . THR A 1 102 ? -7.700 -2.779 7.243 1.00 97.00 102 THR A O 1
ATOM 734 N N . ALA A 1 103 ? -5.894 -3.636 6.221 1.00 97.06 103 ALA A N 1
ATOM 735 C CA . ALA A 1 103 ? -6.634 -4.267 5.132 1.00 97.06 103 ALA A CA 1
ATOM 736 C C . ALA A 1 103 ? -7.597 -5.336 5.657 1.00 97.06 103 ALA A C 1
ATOM 738 O O . ALA A 1 103 ? -8.769 -5.336 5.289 1.00 97.06 103 ALA A O 1
ATOM 739 N N . LEU A 1 104 ? -7.143 -6.194 6.575 1.00 95.88 104 LEU A N 1
ATOM 740 C CA . LEU A 1 104 ? -7.984 -7.230 7.169 1.00 95.88 104 LEU A CA 1
ATOM 741 C C . LEU A 1 104 ? -9.172 -6.640 7.940 1.00 95.88 104 LEU A C 1
ATOM 743 O O . LEU A 1 104 ? -10.293 -7.121 7.790 1.00 95.88 104 LEU A O 1
ATOM 747 N N . LEU A 1 105 ? -8.939 -5.603 8.748 1.00 95.81 105 LEU A N 1
ATOM 748 C CA . LEU A 1 105 ? -9.990 -4.965 9.544 1.00 95.81 105 LEU A CA 1
ATOM 749 C C . LEU A 1 105 ? -10.977 -4.160 8.683 1.00 95.81 105 LEU A C 1
ATOM 751 O O . LEU A 1 105 ? -12.164 -4.122 8.996 1.00 95.81 105 LEU A O 1
ATOM 755 N N . LEU A 1 106 ? -10.503 -3.515 7.612 1.00 96.44 106 LEU A N 1
ATOM 756 C CA . LEU A 1 106 ? -11.317 -2.620 6.786 1.00 96.44 106 LEU A CA 1
ATOM 757 C C . LEU A 1 106 ? -12.002 -3.342 5.611 1.00 96.44 106 LEU A C 1
ATOM 759 O O . LEU A 1 106 ? -13.211 -3.204 5.390 1.00 96.44 106 LEU A O 1
ATOM 763 N N . LEU A 1 107 ? -11.230 -4.096 4.827 1.00 97.12 107 LEU A N 1
ATOM 764 C CA . LEU A 1 107 ? -11.717 -4.801 3.640 1.00 97.12 107 LEU A CA 1
ATOM 765 C C . LEU A 1 107 ? -12.380 -6.124 4.017 1.00 97.12 107 LEU A C 1
ATOM 767 O O . LEU A 1 107 ? -13.401 -6.479 3.429 1.00 97.12 107 LEU A O 1
ATOM 771 N N . GLY A 1 108 ? -11.859 -6.797 5.043 1.00 96.00 108 GLY A N 1
ATOM 772 C CA . GLY A 1 108 ? -12.260 -8.149 5.405 1.00 96.00 108 GLY A CA 1
ATOM 773 C C . GLY A 1 108 ? -11.515 -9.197 4.581 1.00 96.00 108 GLY A C 1
ATOM 774 O O . GLY A 1 108 ? -10.455 -8.943 4.013 1.00 96.00 108 GLY A O 1
ATOM 775 N N . ARG A 1 109 ? -12.068 -10.409 4.536 1.00 95.44 109 ARG A N 1
ATOM 776 C CA . ARG A 1 109 ? -11.524 -11.538 3.770 1.00 95.44 109 ARG A CA 1
ATOM 777 C C . ARG A 1 109 ? -12.532 -11.963 2.715 1.00 95.44 109 ARG A C 1
ATOM 779 O O . ARG A 1 109 ? -13.729 -11.723 2.864 1.00 95.44 109 ARG A O 1
ATOM 786 N N . ILE A 1 110 ? -12.045 -12.673 1.706 1.00 96.38 110 ILE A N 1
ATOM 787 C CA . ILE A 1 110 ? -12.896 -13.398 0.762 1.00 96.38 110 ILE A CA 1
ATOM 788 C C . ILE A 1 110 ? -13.732 -14.435 1.532 1.00 96.38 110 ILE A C 1
ATOM 790 O O . ILE A 1 110 ? -13.249 -15.048 2.489 1.00 96.38 110 ILE A O 1
ATOM 794 N N . ASN A 1 111 ? -14.993 -14.621 1.132 1.00 95.00 111 ASN A N 1
ATOM 795 C CA . ASN A 1 111 ? -15.881 -15.592 1.769 1.00 95.00 111 ASN A CA 1
ATOM 796 C C . ASN A 1 111 ? -15.287 -17.011 1.691 1.00 95.00 111 ASN A C 1
ATOM 798 O O . ASN A 1 111 ? -14.722 -17.401 0.674 1.00 95.00 111 ASN A O 1
ATOM 802 N N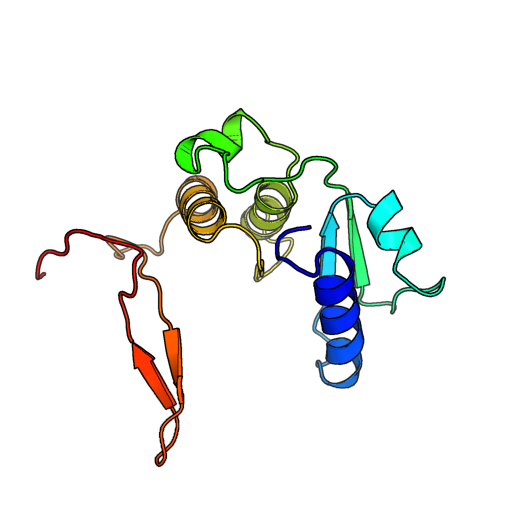 . GLY A 1 112 ? -15.379 -17.769 2.783 1.00 93.31 112 GLY A N 1
ATOM 803 C CA . GLY A 1 112 ? -14.756 -19.091 2.917 1.00 93.31 112 GLY A CA 1
ATOM 804 C C . GLY A 1 112 ? -13.259 -19.076 3.259 1.00 93.31 112 GLY A C 1
ATOM 805 O O . GLY A 1 112 ? -12.745 -20.079 3.755 1.00 93.31 112 GLY A O 1
ATOM 806 N N . VAL A 1 113 ? -12.551 -17.950 3.101 1.00 92.50 113 VAL A N 1
ATOM 807 C CA . VAL A 1 113 ? -11.132 -17.848 3.478 1.00 92.50 113 VAL A CA 1
ATOM 808 C C . VAL A 1 113 ? -10.998 -17.586 4.978 1.00 92.50 113 VAL A C 1
ATOM 810 O O . VAL A 1 113 ? -11.336 -16.514 5.488 1.00 92.50 113 VAL A O 1
ATOM 813 N N . LYS A 1 114 ? -10.457 -18.573 5.705 1.00 90.19 114 LYS A N 1
ATOM 814 C CA . LYS A 1 114 ? -10.278 -18.496 7.165 1.00 90.19 114 LYS A CA 1
ATOM 815 C C . LYS A 1 114 ? -9.242 -17.455 7.582 1.00 90.19 114 LYS A C 1
ATOM 817 O O . LYS A 1 114 ? -9.441 -16.798 8.596 1.00 90.19 114 LYS A O 1
ATOM 822 N N . ARG A 1 115 ? -8.132 -17.295 6.862 1.00 91.06 115 ARG A N 1
ATOM 823 C CA . ARG A 1 115 ? -7.082 -16.307 7.173 1.00 91.06 115 ARG A CA 1
ATOM 824 C C . ARG A 1 115 ? -6.416 -15.841 5.876 1.00 91.06 115 ARG A C 1
ATOM 826 O O . ARG A 1 115 ? -6.234 -16.678 4.995 1.00 91.06 115 ARG A O 1
ATOM 833 N N . PRO A 1 116 ? -6.086 -14.546 5.729 1.00 93.25 116 PRO A N 1
ATOM 834 C CA . PRO A 1 116 ? -5.219 -14.108 4.641 1.00 93.25 116 PRO A CA 1
ATOM 835 C C . PRO A 1 116 ? -3.812 -14.680 4.848 1.00 93.25 116 PRO A C 1
ATOM 837 O O . PRO A 1 116 ? -3.431 -14.970 5.981 1.00 93.25 116 PRO A O 1
ATOM 840 N N . ALA A 1 117 ? -3.041 -14.808 3.776 1.00 94.31 117 ALA A N 1
ATOM 841 C CA . ALA A 1 117 ? -1.651 -15.245 3.822 1.00 94.31 117 ALA A CA 1
ATOM 842 C C . ALA A 1 117 ? -0.775 -14.265 3.038 1.00 94.31 117 ALA A C 1
ATOM 844 O O . ALA A 1 117 ? -1.264 -13.610 2.112 1.00 94.31 117 ALA A O 1
ATOM 845 N N . LEU A 1 118 ? 0.499 -14.150 3.414 1.00 95.06 118 LEU A N 1
ATOM 846 C CA . LEU A 1 118 ? 1.457 -13.338 2.677 1.00 95.06 118 LEU A CA 1
ATOM 847 C C . LEU A 1 118 ? 2.169 -14.236 1.664 1.00 95.06 118 LEU A C 1
ATOM 849 O O . LEU A 1 118 ? 2.811 -15.215 2.042 1.00 95.06 118 LEU A O 1
ATOM 853 N N . GLY A 1 119 ? 2.022 -13.912 0.380 1.00 95.31 119 GLY A N 1
ATOM 854 C CA . GLY A 1 119 ? 2.692 -14.612 -0.711 1.00 95.31 119 GLY A CA 1
ATOM 855 C C . GLY A 1 119 ? 3.889 -13.814 -1.214 1.00 95.31 119 GLY A C 1
ATOM 856 O O . GLY A 1 119 ? 3.740 -12.643 -1.554 1.00 95.31 119 GLY A O 1
ATOM 857 N N . ALA A 1 120 ? 5.055 -14.449 -1.294 1.00 95.69 120 ALA A N 1
ATOM 858 C CA . ALA A 1 120 ? 6.246 -13.886 -1.920 1.00 95.69 120 ALA A CA 1
ATOM 859 C C . ALA A 1 120 ? 6.562 -14.629 -3.217 1.00 95.69 120 ALA A C 1
ATOM 861 O O . ALA A 1 120 ? 6.611 -15.860 -3.243 1.00 95.69 120 ALA A O 1
ATOM 862 N N . TYR A 1 121 ? 6.804 -13.879 -4.290 1.00 96.12 121 TYR A N 1
ATOM 863 C CA . TYR A 1 121 ? 7.317 -14.436 -5.534 1.00 96.12 121 TYR A CA 1
ATOM 864 C C . TYR A 1 121 ? 8.839 -14.583 -5.443 1.00 96.12 121 TYR A C 1
ATOM 866 O O . TYR A 1 121 ? 9.550 -13.604 -5.227 1.00 96.12 121 TYR A O 1
ATOM 874 N N . ILE A 1 122 ? 9.329 -15.807 -5.619 1.00 96.44 122 ILE A N 1
ATOM 875 C CA . ILE A 1 122 ? 10.749 -16.153 -5.605 1.00 96.44 122 ILE A CA 1
ATOM 876 C C . ILE A 1 122 ? 11.151 -16.565 -7.028 1.00 96.44 122 ILE A C 1
ATOM 878 O O . ILE A 1 122 ? 10.660 -17.586 -7.529 1.00 96.44 122 ILE A O 1
ATOM 882 N N . PRO A 1 123 ? 12.022 -15.796 -7.704 1.00 95.50 123 PRO A N 1
ATOM 883 C CA . PRO A 1 123 ? 12.552 -16.186 -9.002 1.00 95.50 123 PRO A CA 1
ATOM 884 C C . PRO A 1 123 ? 13.489 -17.396 -8.867 1.00 95.50 123 PRO A C 1
ATOM 886 O O . PRO A 1 123 ? 14.250 -17.522 -7.911 1.00 95.50 123 PRO A O 1
ATOM 889 N N . THR A 1 124 ? 13.439 -18.291 -9.849 1.00 95.38 124 THR A N 1
ATOM 890 C CA . THR A 1 124 ? 14.266 -19.499 -9.973 1.00 95.38 124 THR A CA 1
ATOM 891 C C . THR A 1 124 ? 14.786 -19.619 -11.408 1.00 95.38 124 THR A C 1
ATOM 893 O O . THR A 1 124 ? 14.307 -18.932 -12.311 1.00 95.38 124 THR A O 1
ATOM 896 N N . SER A 1 125 ? 15.732 -20.527 -11.653 1.00 95.06 125 SER A N 1
ATOM 897 C CA . SER A 1 125 ? 16.264 -20.780 -13.003 1.00 95.06 125 SER A CA 1
ATOM 898 C C . SER A 1 125 ? 15.222 -21.304 -14.001 1.00 95.06 125 SER A C 1
ATOM 900 O O . SER A 1 125 ? 15.433 -21.205 -15.204 1.00 95.06 125 SER A O 1
ATOM 902 N N . ILE A 1 126 ? 14.094 -21.836 -13.518 1.00 92.75 126 ILE A N 1
ATOM 903 C CA . ILE A 1 126 ? 13.010 -22.412 -14.332 1.00 92.75 126 ILE A CA 1
ATOM 904 C C . ILE A 1 126 ? 11.713 -21.586 -14.260 1.00 92.75 126 ILE A C 1
ATOM 906 O O . ILE A 1 126 ? 10.617 -22.121 -14.423 1.00 92.75 126 ILE A O 1
ATOM 910 N N . GLY A 1 127 ? 11.821 -20.288 -13.965 1.00 93.25 127 GLY A N 1
ATOM 911 C CA . GLY A 1 127 ? 10.685 -19.379 -13.786 1.00 93.25 127 GLY A CA 1
ATOM 912 C C . GLY A 1 127 ? 10.474 -19.009 -12.321 1.00 93.25 127 GLY A C 1
ATOM 913 O O . GLY A 1 127 ? 11.420 -18.981 -11.544 1.00 93.25 127 GLY A O 1
ATOM 914 N N . GLY A 1 128 ? 9.246 -18.717 -11.907 1.00 93.69 128 GLY A N 1
ATOM 915 C CA . GLY A 1 128 ? 8.951 -18.295 -10.537 1.00 93.69 128 GLY A CA 1
ATOM 916 C C . GLY A 1 128 ? 8.236 -19.333 -9.691 1.00 93.69 128 GLY A C 1
ATOM 917 O O . GLY A 1 128 ? 7.483 -20.160 -10.210 1.00 93.69 128 GLY A O 1
ATOM 918 N N . LYS A 1 129 ? 8.426 -19.256 -8.373 1.00 96.25 129 LYS A N 1
ATOM 919 C CA . LYS A 1 129 ? 7.623 -19.971 -7.372 1.00 96.25 129 LYS A CA 1
ATOM 920 C C . LYS A 1 129 ? 7.013 -18.969 -6.399 1.00 96.25 129 LYS A C 1
ATOM 922 O O . LYS A 1 129 ? 7.615 -17.939 -6.122 1.00 96.25 129 LYS A O 1
ATOM 927 N N . ILE A 1 130 ? 5.830 -19.274 -5.873 1.00 96.44 130 ILE A N 1
ATOM 928 C CA . ILE A 1 130 ? 5.222 -18.492 -4.792 1.00 96.44 130 ILE A CA 1
ATOM 929 C C . ILE A 1 130 ? 5.443 -19.250 -3.487 1.00 96.44 130 ILE A C 1
ATOM 931 O O . ILE A 1 130 ? 5.000 -20.390 -3.357 1.00 96.44 130 ILE A O 1
ATOM 935 N N . LEU A 1 131 ? 6.111 -18.612 -2.529 1.00 95.56 131 LEU A N 1
ATOM 936 C CA . LEU A 1 131 ? 6.169 -19.077 -1.148 1.00 95.56 131 LEU A CA 1
ATOM 937 C C . LEU A 1 131 ? 5.048 -18.398 -0.359 1.00 95.56 131 LEU A C 1
ATOM 939 O O . LEU A 1 131 ? 4.917 -17.176 -0.390 1.00 95.56 131 LEU A O 1
ATOM 943 N N . CYS A 1 132 ? 4.220 -19.193 0.313 1.00 94.06 132 CYS A N 1
ATOM 944 C CA . CYS A 1 132 ? 3.061 -18.728 1.067 1.00 94.06 132 CYS A CA 1
ATOM 945 C C . CYS A 1 132 ? 2.752 -19.763 2.161 1.00 94.06 132 CYS A C 1
ATOM 947 O O . CYS A 1 132 ? 2.606 -20.942 1.852 1.00 94.06 132 CYS A O 1
ATOM 949 N N . ASP A 1 133 ? 2.664 -19.420 3.442 1.00 94.50 133 ASP A N 1
ATOM 950 C CA . ASP A 1 133 ? 2.696 -18.090 4.063 1.00 94.50 133 ASP A CA 1
ATOM 951 C C . ASP A 1 133 ? 4.115 -17.673 4.505 1.00 94.50 133 ASP A C 1
ATOM 953 O O . ASP A 1 133 ? 4.831 -18.478 5.096 1.00 94.50 133 ASP A O 1
ATOM 957 N N . VAL A 1 134 ? 4.517 -16.418 4.256 1.00 94.50 134 VAL A N 1
ATOM 958 C CA . VAL A 1 134 ? 5.835 -15.873 4.666 1.00 94.50 134 VAL A CA 1
ATOM 959 C C . VAL A 1 134 ? 5.799 -14.940 5.879 1.00 94.50 134 VAL A C 1
ATOM 961 O O . VAL A 1 134 ? 6.795 -14.284 6.174 1.00 94.50 134 VAL A O 1
ATOM 964 N N . GLY A 1 135 ? 4.676 -14.858 6.598 1.00 92.06 135 GLY A N 1
ATOM 965 C CA . GLY A 1 135 ? 4.646 -14.143 7.882 1.00 92.06 135 GLY A CA 1
ATOM 966 C C . GLY A 1 135 ? 3.315 -13.513 8.273 1.00 92.06 135 GLY A C 1
ATOM 967 O O . GLY A 1 135 ? 3.276 -12.762 9.245 1.00 92.06 135 GLY A O 1
ATOM 968 N N . ALA A 1 136 ? 2.226 -13.787 7.551 1.00 91.69 136 ALA A N 1
ATOM 969 C CA . ALA A 1 136 ? 0.902 -13.323 7.952 1.00 91.69 136 ALA A CA 1
ATOM 970 C C . ALA A 1 136 ? 0.388 -14.059 9.201 1.00 91.69 136 ALA A C 1
ATOM 972 O O . ALA A 1 136 ? -0.254 -13.451 10.059 1.00 91.69 136 ALA A O 1
ATOM 973 N N . ASN A 1 137 ? 0.659 -15.360 9.318 1.00 92.00 137 ASN A N 1
ATOM 974 C CA . ASN A 1 137 ? 0.149 -16.205 10.391 1.00 92.00 137 ASN A CA 1
ATOM 975 C C . ASN A 1 137 ? 1.296 -16.963 11.080 1.00 92.00 137 ASN A C 1
ATOM 977 O O . ASN A 1 137 ? 1.906 -17.827 10.454 1.00 92.00 137 ASN A O 1
ATOM 981 N N . PRO A 1 138 ? 1.560 -16.717 12.377 1.00 87.00 138 PRO A N 1
ATOM 982 C CA . PRO A 1 138 ? 2.584 -17.456 13.118 1.00 87.00 138 PRO A CA 1
ATOM 983 C C . PRO A 1 138 ? 2.160 -18.898 13.433 1.00 87.00 138 PRO A C 1
ATOM 985 O O . PRO A 1 138 ? 3.002 -19.776 13.575 1.00 87.00 138 PRO A O 1
ATOM 988 N N . GLU A 1 139 ? 0.851 -19.152 13.518 1.00 86.44 139 GLU A N 1
ATOM 989 C CA . GLU A 1 139 ? 0.289 -20.477 13.770 1.00 86.44 139 GLU A CA 1
ATOM 990 C C . GLU A 1 139 ? -0.745 -20.829 12.706 1.00 86.44 139 GLU A C 1
ATOM 992 O O . GLU A 1 139 ? -1.770 -20.151 12.548 1.00 86.44 139 GLU A O 1
ATOM 997 N N . VAL A 1 140 ? -0.518 -21.939 12.013 1.00 86.31 140 VAL A N 1
ATOM 998 C CA . VAL A 1 140 ? -1.411 -22.470 10.982 1.00 86.31 140 VAL A CA 1
ATOM 999 C C . VAL A 1 140 ? -1.959 -23.827 11.411 1.00 86.31 140 VAL A C 1
ATOM 1001 O O . VAL A 1 140 ? -1.272 -24.614 12.054 1.00 86.31 140 VAL A O 1
ATOM 1004 N N . ARG A 1 141 ? -3.228 -24.094 11.085 1.00 81.88 141 ARG A N 1
ATOM 1005 C CA . ARG A 1 141 ? -3.873 -25.391 11.324 1.00 81.88 141 ARG A CA 1
ATOM 1006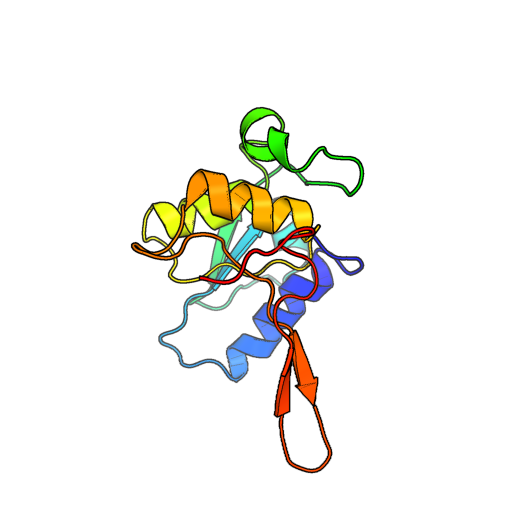 C C . ARG A 1 141 ? -4.260 -25.999 9.978 1.00 81.88 141 ARG A C 1
ATOM 1008 O O . ARG A 1 141 ? -4.832 -25.255 9.174 1.00 81.88 141 ARG A O 1
ATOM 1015 N N . PRO A 1 142 ? -3.981 -27.294 9.739 1.00 82.50 142 PRO A N 1
ATOM 1016 C CA . PRO A 1 142 ? -4.540 -28.012 8.601 1.00 82.50 142 PRO A CA 1
ATOM 1017 C C . PRO A 1 142 ? -6.066 -27.899 8.591 1.00 82.50 142 PRO A C 1
ATOM 1019 O O . PRO A 1 142 ? -6.690 -27.699 9.640 1.00 82.50 142 PRO A O 1
ATOM 1022 N N . ILE A 1 143 ? -6.643 -27.960 7.394 1.00 64.19 143 ILE A N 1
ATOM 1023 C CA . ILE A 1 143 ? -8.095 -27.949 7.200 1.00 64.19 143 ILE A CA 1
ATOM 1024 C C . ILE A 1 143 ? -8.634 -29.351 7.447 1.00 64.19 143 ILE A C 1
ATOM 1026 O O . ILE A 1 143 ? -7.982 -30.303 6.966 1.00 64.19 143 ILE A O 1
#

Mean predicted aligned error: 4.01 Å

Solvent-accessible surface area (backbone atoms only — not comparable to full-atom values): 8879 Å² total; per-residue (Å²): 93,39,42,93,60,43,49,54,51,60,51,51,53,52,58,62,42,52,85,76,51,60,85,88,59,68,47,72,50,42,20,39,51,73,62,51,56,76,69,46,85,91,66,77,59,92,52,50,47,76,42,74,13,82,38,80,82,59,90,84,55,60,33,90,43,36,75,77,77,40,58,49,9,27,69,47,47,43,49,46,33,36,66,69,69,75,34,94,73,79,85,77,61,37,60,65,61,38,52,52,43,45,41,45,75,72,68,49,70,64,88,91,54,88,68,82,67,35,72,45,82,44,82,52,100,90,48,75,47,76,48,71,68,75,71,62,59,96,76,85,77,87,132

Radius of gyration: 16.6 Å; Cα contacts (8 Å, |Δi|>4): 189; chains: 1; bounding box: 32×48×37 Å